Protein AF-A0A2T2YWM5-F1 (afdb_monomer_lite)

Organism: NCBI:txid37330

pLDDT: mean 91.11, std 9.86, range [51.0, 98.56]

InterPro domains:
  IPR002937 Amine oxidase [PF01593] (15-63)
  IPR036188 FAD/NAD(P)-binding domain superfamily [SSF51905] (27-67)

Sequence (74 aa):
MLRTRVIHQPQATFSAHPGFESLCLDQTTPVRGLFLAGDWTRTELPSTMESAAESARRAVDAVREYLTQGVRRR

Foldseek 3Di:
DDDDDDDDDPPPDDDPDPPLLVVAAAQDDPDQPHGDAALSHNPVDHRDPVSRVSRVVRNVVVNVVSVVVVVVVD

Secondary structure (DSSP, 8-state):
---------TTSS----TTGGGTPPPSB-SSTT-B--STTSSSSS-SSHHHHHHHHHHHHHHHHHHHHHHHHT-

Radius of gyration: 17.03 Å; chains: 1; bounding box: 51×35×40 Å

Structure (mmCIF, N/CA/C/O backbone):
data_AF-A0A2T2YWM5-F1
#
_entry.id   AF-A0A2T2YWM5-F1
#
loop_
_atom_site.group_PDB
_atom_site.id
_atom_site.type_symbol
_atom_site.label_atom_id
_atom_site.label_alt_id
_atom_site.label_comp_id
_atom_site.label_asym_id
_atom_site.label_entity_id
_atom_site.label_seq_id
_atom_site.pdbx_PDB_ins_code
_atom_site.Cartn_x
_atom_site.Cartn_y
_atom_site.Cartn_z
_atom_site.occupancy
_atom_site.B_iso_or_equiv
_atom_site.auth_seq_id
_atom_site.auth_comp_id
_atom_site.auth_asym_id
_atom_site.auth_atom_id
_atom_site.pdbx_PDB_model_num
ATOM 1 N N . MET A 1 1 ? 33.829 -25.241 -5.222 1.00 67.69 1 MET A N 1
ATOM 2 C CA . MET A 1 1 ? 32.782 -25.604 -6.204 1.00 67.69 1 MET A CA 1
ATOM 3 C C . MET A 1 1 ? 31.787 -24.449 -6.257 1.00 67.69 1 MET A C 1
ATOM 5 O O . MET A 1 1 ? 31.263 -24.097 -5.208 1.00 67.69 1 MET A O 1
ATOM 9 N N . LEU A 1 2 ? 31.597 -23.800 -7.408 1.00 79.88 2 LEU A N 1
ATOM 10 C CA . LEU A 1 2 ? 30.610 -22.722 -7.572 1.00 79.88 2 LEU A CA 1
ATOM 11 C C . LEU A 1 2 ? 29.216 -23.337 -7.732 1.00 79.88 2 LEU A C 1
ATOM 13 O O . LEU A 1 2 ? 29.042 -24.269 -8.514 1.00 79.88 2 LEU A O 1
ATOM 17 N N . ARG A 1 3 ? 28.238 -22.837 -6.975 1.00 88.00 3 ARG A N 1
ATOM 18 C CA . ARG A 1 3 ? 26.843 -23.283 -7.035 1.00 88.00 3 ARG A CA 1
ATOM 19 C C . ARG A 1 3 ? 25.981 -22.083 -7.403 1.00 88.00 3 ARG A C 1
ATOM 21 O O . ARG A 1 3 ? 25.972 -21.096 -6.676 1.00 88.00 3 ARG A O 1
ATOM 28 N N . THR A 1 4 ? 25.275 -22.178 -8.523 1.00 93.06 4 THR A N 1
ATOM 29 C CA . THR A 1 4 ? 24.466 -21.081 -9.072 1.00 93.06 4 THR A CA 1
ATOM 30 C C . THR A 1 4 ? 22.985 -21.426 -8.992 1.00 93.06 4 THR A C 1
ATOM 32 O O . THR A 1 4 ? 22.599 -22.573 -9.217 1.00 93.06 4 THR A O 1
ATOM 35 N N . ARG A 1 5 ? 22.147 -20.426 -8.696 1.00 93.81 5 ARG A N 1
ATOM 36 C CA . ARG A 1 5 ? 20.684 -20.523 -8.746 1.00 93.81 5 ARG A CA 1
ATOM 37 C C . ARG A 1 5 ? 20.128 -19.309 -9.482 1.00 93.81 5 ARG A C 1
ATOM 39 O O . ARG A 1 5 ? 20.428 -18.183 -9.106 1.00 93.81 5 ARG A O 1
ATOM 46 N N . VAL A 1 6 ? 19.311 -19.553 -10.502 1.00 95.12 6 VAL A N 1
ATOM 47 C CA . VAL A 1 6 ? 18.579 -18.512 -11.236 1.00 95.12 6 VAL A CA 1
ATOM 48 C C . VAL A 1 6 ? 17.159 -18.446 -10.684 1.00 95.12 6 VAL A C 1
ATOM 50 O O . VAL A 1 6 ? 16.510 -19.480 -10.524 1.00 95.12 6 VAL A O 1
ATOM 53 N N . ILE A 1 7 ? 16.692 -17.240 -10.366 1.00 94.31 7 ILE A N 1
ATOM 54 C CA . ILE A 1 7 ? 15.329 -16.984 -9.894 1.00 94.31 7 ILE A CA 1
ATOM 55 C C . ILE A 1 7 ? 14.695 -16.000 -10.869 1.00 94.31 7 ILE A C 1
ATOM 57 O O . ILE A 1 7 ? 15.203 -14.899 -11.056 1.00 94.31 7 ILE A O 1
ATOM 61 N N . HIS A 1 8 ? 13.603 -16.419 -11.503 1.00 95.75 8 HIS A N 1
ATOM 62 C CA . HIS A 1 8 ? 12.854 -15.613 -12.458 1.00 95.75 8 HIS A CA 1
ATOM 63 C C . HIS A 1 8 ? 11.494 -15.250 -11.861 1.00 95.75 8 HIS A C 1
ATOM 65 O O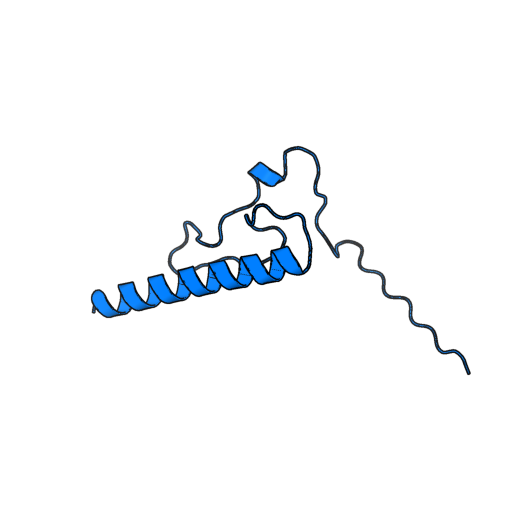 . HIS A 1 8 ? 10.735 -16.134 -11.462 1.00 95.75 8 HIS A O 1
ATOM 71 N N . GLN A 1 9 ? 11.200 -13.954 -11.794 1.00 94.94 9 GLN A N 1
ATOM 72 C CA . GLN A 1 9 ? 9.960 -13.407 -11.247 1.00 94.94 9 GLN A CA 1
ATOM 73 C C . GLN A 1 9 ? 9.407 -12.379 -12.246 1.00 94.94 9 GLN A C 1
ATOM 75 O O . GLN A 1 9 ? 9.730 -11.198 -12.149 1.00 94.94 9 GLN A O 1
ATOM 80 N N . PRO A 1 10 ? 8.601 -12.809 -13.234 1.00 91.56 10 PRO A N 1
ATOM 81 C CA . PRO A 1 10 ? 8.153 -11.935 -14.324 1.00 91.56 10 PRO A CA 1
ATOM 82 C C . PRO A 1 10 ? 7.231 -10.799 -13.861 1.00 91.56 10 PRO A C 1
ATOM 84 O O . PRO A 1 10 ? 7.011 -9.851 -14.603 1.00 91.56 10 PRO A O 1
ATOM 87 N N . GLN A 1 11 ? 6.685 -10.898 -12.648 1.00 89.69 11 GLN A N 1
ATOM 88 C CA . GLN A 1 11 ? 5.776 -9.923 -12.042 1.00 89.69 11 GLN A CA 1
ATOM 89 C C . GLN A 1 11 ? 6.289 -9.485 -10.661 1.00 89.69 11 GLN A C 1
ATOM 91 O O . GLN A 1 11 ? 5.511 -9.339 -9.725 1.00 89.69 11 GLN A O 1
ATOM 96 N N . ALA A 1 12 ? 7.613 -9.359 -10.507 1.00 88.06 12 ALA A N 1
ATOM 97 C CA . ALA A 1 12 ? 8.235 -8.979 -9.235 1.00 88.06 12 ALA A CA 1
ATOM 98 C C . ALA A 1 12 ? 7.824 -7.574 -8.771 1.00 88.06 12 ALA A C 1
ATOM 100 O O . ALA A 1 12 ? 7.617 -7.346 -7.584 1.00 88.06 12 ALA A O 1
ATOM 101 N N . THR A 1 13 ? 7.701 -6.653 -9.720 1.00 84.06 13 THR A N 1
ATOM 102 C CA . THR A 1 13 ? 7.324 -5.260 -9.500 1.00 84.06 13 THR A CA 1
ATOM 103 C C . THR A 1 13 ? 6.325 -4.828 -10.561 1.00 84.06 13 THR A C 1
ATOM 105 O O . THR A 1 13 ? 6.265 -5.388 -11.661 1.00 84.06 13 THR A O 1
ATOM 108 N N . PHE A 1 14 ? 5.496 -3.848 -10.214 1.00 85.69 14 PHE A N 1
ATOM 109 C CA . PHE A 1 14 ? 4.547 -3.268 -11.155 1.00 85.69 14 PHE A CA 1
ATOM 110 C C . PHE A 1 14 ? 5.263 -2.380 -12.182 1.00 85.69 14 PHE A C 1
ATOM 112 O O . PHE A 1 14 ? 6.384 -1.918 -11.966 1.00 85.69 14 PHE A O 1
ATOM 119 N N . SER A 1 15 ? 4.592 -2.116 -13.303 1.00 85.38 15 SER A N 1
ATOM 120 C CA . SER A 1 15 ? 5.112 -1.209 -14.326 1.00 85.38 15 SER A CA 1
ATOM 121 C C . SER A 1 15 ? 4.677 0.231 -14.046 1.00 85.38 15 SER A C 1
ATOM 123 O O . SER A 1 15 ? 3.505 0.573 -14.212 1.00 85.38 15 SER A O 1
ATOM 125 N N . ALA A 1 16 ? 5.617 1.077 -13.620 1.00 84.31 16 ALA A N 1
ATOM 126 C CA . ALA A 1 16 ? 5.386 2.494 -13.332 1.00 84.31 16 ALA A CA 1
ATOM 127 C C . ALA A 1 16 ? 5.387 3.338 -14.622 1.00 84.31 16 ALA A C 1
ATOM 129 O O . ALA A 1 16 ? 6.328 4.076 -14.913 1.00 84.31 16 ALA A O 1
ATOM 130 N N . HIS A 1 17 ? 4.348 3.189 -15.444 1.00 88.56 17 HIS A N 1
ATOM 131 C CA . HIS A 1 17 ? 4.151 4.036 -16.623 1.00 88.56 17 HIS A CA 1
ATOM 132 C C . HIS A 1 17 ? 3.651 5.439 -16.234 1.00 88.56 17 HIS A C 1
ATOM 134 O O . HIS A 1 17 ? 3.017 5.580 -15.187 1.00 88.56 17 HIS A O 1
ATOM 140 N N . PRO A 1 18 ? 3.881 6.475 -17.067 1.00 90.38 18 PRO A N 1
ATOM 141 C CA . PRO A 1 18 ? 3.405 7.826 -16.779 1.00 90.38 18 PRO A CA 1
ATOM 142 C C . PRO A 1 18 ? 1.911 7.860 -16.425 1.00 90.38 18 PRO A C 1
ATOM 144 O O . PRO A 1 18 ? 1.085 7.341 -17.177 1.00 90.38 18 PRO A O 1
ATOM 147 N N . GLY A 1 19 ? 1.572 8.473 -15.288 1.00 87.69 19 GLY A N 1
ATOM 148 C CA . GLY A 1 19 ? 0.200 8.568 -14.784 1.00 87.69 19 GLY A CA 1
ATOM 149 C C . GLY A 1 19 ? -0.202 7.452 -13.816 1.00 87.69 19 GLY A C 1
ATOM 150 O O . GLY A 1 19 ? -1.299 7.517 -13.255 1.00 87.69 19 GLY A O 1
ATOM 151 N N . PHE A 1 20 ? 0.663 6.461 -13.570 1.00 87.75 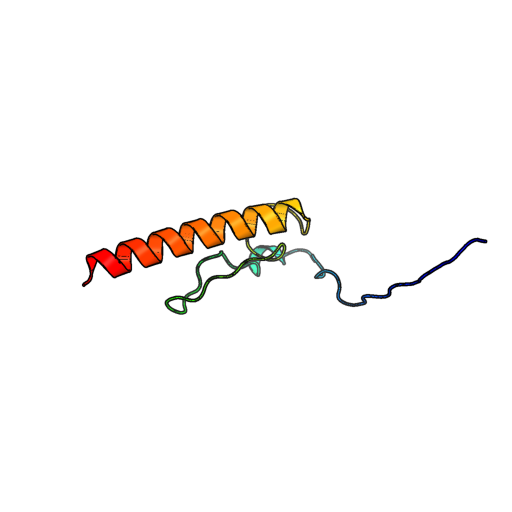20 PHE A N 1
ATOM 152 C CA . PHE A 1 20 ? 0.419 5.395 -12.594 1.00 87.75 20 PHE A CA 1
ATOM 153 C C . PHE A 1 20 ? 0.197 5.935 -11.175 1.00 87.75 20 PHE A C 1
ATOM 155 O O . PHE A 1 20 ? -0.591 5.375 -10.419 1.00 87.75 20 PHE A O 1
ATOM 162 N N . GLU A 1 21 ? 0.810 7.065 -10.827 1.00 88.50 21 GLU A N 1
ATOM 163 C CA . GLU A 1 21 ? 0.684 7.711 -9.518 1.00 88.50 21 GLU A CA 1
ATOM 164 C C . GLU A 1 21 ? -0.778 8.024 -9.158 1.00 88.50 21 GLU A C 1
ATOM 166 O O . GLU A 1 21 ? -1.158 7.987 -7.986 1.00 88.50 21 GLU A O 1
ATOM 171 N N . SER A 1 22 ? -1.620 8.281 -10.168 1.00 91.06 22 SER A N 1
ATOM 172 C CA . SER A 1 22 ? -3.059 8.511 -9.985 1.00 91.06 22 SER A CA 1
ATOM 173 C C . SER A 1 22 ? -3.828 7.259 -9.539 1.00 91.06 22 SER A C 1
ATOM 175 O O . SER A 1 22 ? -4.898 7.378 -8.944 1.00 91.06 22 SER A O 1
ATOM 177 N N . LEU A 1 23 ? -3.274 6.069 -9.790 1.00 91.31 23 LEU A N 1
ATOM 178 C CA . LEU A 1 23 ? -3.851 4.770 -9.439 1.00 91.31 23 LEU A CA 1
ATOM 179 C C . LEU A 1 23 ? -3.399 4.280 -8.057 1.00 91.31 23 LEU A C 1
ATOM 181 O O . LEU A 1 23 ? -4.033 3.390 -7.489 1.00 91.31 23 LEU A O 1
ATOM 185 N N . CYS A 1 24 ? -2.325 4.848 -7.502 1.00 93.06 24 CYS A N 1
ATOM 186 C CA . CYS A 1 24 ? -1.834 4.494 -6.175 1.00 93.06 24 CYS A CA 1
ATOM 187 C C . CYS A 1 24 ? -2.864 4.892 -5.112 1.00 9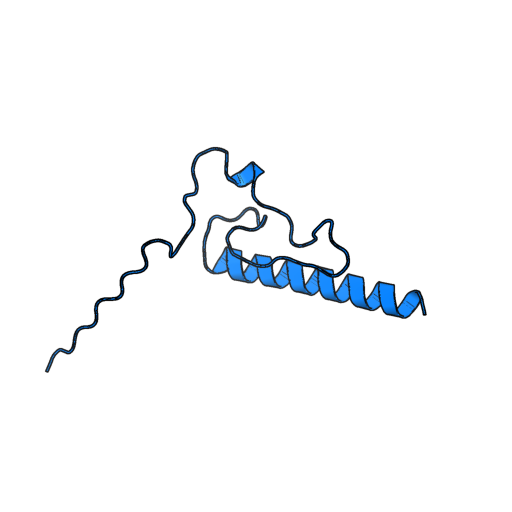3.06 24 CYS A C 1
ATOM 189 O O . CYS A 1 24 ? -3.144 6.076 -4.931 1.00 93.06 24 CYS A O 1
ATOM 191 N N . LEU A 1 25 ? -3.415 3.913 -4.394 1.00 95.38 25 LEU A N 1
ATOM 192 C CA . LEU A 1 25 ? -4.340 4.147 -3.281 1.00 95.38 25 LEU A CA 1
ATOM 193 C C . LEU A 1 25 ? -3.589 4.525 -1.999 1.00 95.38 25 LEU A C 1
ATOM 195 O O . LEU A 1 25 ? -2.453 4.093 -1.791 1.00 95.38 25 LEU A O 1
ATOM 199 N N . ASP A 1 26 ? -4.247 5.283 -1.121 1.00 96.50 26 ASP A N 1
ATOM 200 C CA . ASP A 1 26 ? -3.773 5.504 0.249 1.00 96.50 26 ASP A CA 1
ATOM 201 C C . ASP A 1 26 ? -3.873 4.218 1.088 1.00 96.50 26 ASP A C 1
ATOM 203 O O . ASP A 1 26 ? -4.491 3.226 0.691 1.00 96.50 26 ASP A O 1
ATOM 207 N N . GLN A 1 27 ? -3.276 4.230 2.283 1.00 98.06 27 GLN A N 1
ATOM 208 C CA . GLN A 1 27 ? -3.307 3.074 3.182 1.00 98.06 27 GLN A CA 1
ATOM 209 C C . GLN A 1 27 ? -4.699 2.819 3.784 1.00 98.06 27 GLN A C 1
ATOM 211 O O . GLN A 1 27 ? -4.994 1.693 4.187 1.00 98.06 27 GLN A O 1
ATOM 216 N N . THR A 1 28 ? -5.573 3.829 3.832 1.00 97.31 28 THR A N 1
ATOM 217 C CA . THR A 1 28 ? -6.980 3.682 4.221 1.00 97.31 28 THR A CA 1
ATOM 218 C C . THR A 1 28 ? -7.847 3.418 2.997 1.00 97.31 28 THR A C 1
ATOM 220 O O . THR A 1 28 ? -7.810 4.152 2.011 1.00 97.31 28 THR A O 1
ATOM 223 N N . THR A 1 29 ? -8.666 2.367 3.058 1.00 96.75 29 THR A N 1
ATOM 224 C CA . THR A 1 29 ? -9.609 2.057 1.976 1.00 96.75 29 THR A CA 1
ATOM 225 C C . THR A 1 29 ? -11.028 2.513 2.324 1.00 96.75 29 THR A C 1
ATOM 227 O O . THR A 1 29 ? -11.351 2.693 3.502 1.00 96.75 29 THR A O 1
ATOM 230 N N . PRO A 1 30 ? -11.926 2.635 1.330 1.00 95.50 30 PRO A N 1
ATOM 231 C CA . PRO A 1 30 ? -13.351 2.850 1.587 1.00 95.50 30 PRO A CA 1
ATOM 232 C C . PRO A 1 30 ? -14.025 1.699 2.354 1.00 95.50 30 PRO A C 1
ATOM 234 O O . PRO A 1 30 ? -15.113 1.870 2.905 1.00 95.50 30 PRO A O 1
ATOM 237 N N . VAL A 1 31 ? -13.409 0.512 2.383 1.00 96.44 31 VAL A N 1
ATOM 238 C CA . VAL A 1 31 ? -13.941 -0.658 3.081 1.00 96.44 31 VAL A CA 1
ATOM 239 C C . VAL A 1 31 ? -13.535 -0.585 4.552 1.00 96.44 31 VAL A C 1
ATOM 241 O O . VAL A 1 31 ? -12.355 -0.582 4.900 1.00 96.44 31 VAL A O 1
ATOM 244 N N . ARG A 1 32 ? -14.529 -0.542 5.448 1.00 94.69 32 ARG A N 1
ATOM 245 C CA . ARG A 1 32 ? -14.296 -0.433 6.895 1.00 94.69 32 ARG A CA 1
ATOM 246 C C . ARG A 1 32 ? -13.398 -1.568 7.395 1.00 94.69 32 ARG A C 1
ATOM 248 O O . ARG A 1 32 ? -13.734 -2.739 7.250 1.00 94.69 32 ARG A O 1
ATOM 255 N N . GLY A 1 33 ? -12.316 -1.193 8.074 1.00 94.88 33 GLY A N 1
ATOM 256 C CA . GLY A 1 33 ? -11.381 -2.138 8.683 1.00 94.88 33 GLY A CA 1
ATOM 257 C C . GLY A 1 33 ? -10.420 -2.802 7.693 1.00 94.88 33 GLY A C 1
ATOM 258 O O . GLY A 1 33 ? -9.667 -3.677 8.110 1.00 94.88 33 GLY A O 1
ATOM 259 N N . LEU A 1 34 ? -10.427 -2.398 6.417 1.00 97.38 34 LEU A N 1
ATOM 260 C CA . LEU A 1 34 ? -9.468 -2.842 5.410 1.00 97.38 34 LEU A CA 1
ATOM 261 C C . LEU A 1 34 ? -8.454 -1.728 5.122 1.00 97.38 34 LEU A C 1
ATOM 263 O O . LEU A 1 34 ? -8.825 -0.601 4.783 1.00 97.38 34 LEU A O 1
ATOM 267 N N . PHE A 1 35 ? -7.176 -2.080 5.216 1.00 98.31 35 PHE A N 1
ATOM 268 C CA . PHE A 1 35 ? -6.037 -1.192 5.001 1.00 98.31 35 PHE A CA 1
ATOM 269 C C . PHE A 1 35 ? -5.073 -1.830 4.001 1.00 98.31 35 PHE A C 1
ATOM 271 O O . PHE A 1 35 ? -5.020 -3.058 3.894 1.00 98.31 35 PHE A O 1
ATOM 278 N N . LEU A 1 36 ? -4.316 -1.008 3.277 1.00 98.12 36 LEU A N 1
ATOM 279 C CA . LEU A 1 36 ? -3.345 -1.456 2.277 1.00 98.12 36 LEU A CA 1
ATOM 280 C C . LEU A 1 36 ? -1.925 -1.108 2.707 1.00 98.12 36 LEU A C 1
ATOM 282 O O . LEU A 1 36 ? -1.689 -0.046 3.274 1.00 98.12 36 LEU A O 1
ATOM 286 N N . ALA A 1 37 ? -0.984 -1.994 2.391 1.00 97.94 37 ALA A N 1
ATOM 287 C CA . ALA A 1 37 ? 0.444 -1.749 2.516 1.00 97.94 37 ALA A CA 1
ATOM 288 C C . ALA A 1 37 ? 1.183 -2.389 1.335 1.00 97.94 37 ALA A C 1
ATOM 290 O O . ALA A 1 37 ? 0.836 -3.487 0.896 1.00 97.94 37 ALA A O 1
ATOM 291 N N . GLY A 1 38 ? 2.193 -1.696 0.825 1.00 95.75 38 GLY A N 1
ATOM 292 C CA . GLY A 1 38 ? 2.957 -2.092 -0.352 1.00 95.75 38 GLY A CA 1
ATOM 293 C C . GLY A 1 38 ? 3.635 -0.894 -1.006 1.00 95.75 38 GLY A C 1
ATOM 294 O O . GLY A 1 38 ? 3.171 0.240 -0.892 1.00 95.75 38 GLY A O 1
ATOM 295 N N . ASP A 1 39 ? 4.723 -1.151 -1.718 1.00 94.62 39 ASP A N 1
ATOM 296 C CA . ASP A 1 39 ? 5.498 -0.151 -2.462 1.00 94.62 39 ASP A CA 1
ATOM 297 C C . ASP A 1 39 ? 4.729 0.509 -3.622 1.00 94.62 39 ASP A C 1
ATOM 299 O O . ASP A 1 39 ? 5.132 1.563 -4.106 1.00 94.62 39 ASP A O 1
ATOM 303 N N . TRP A 1 40 ? 3.617 -0.099 -4.039 1.00 94.19 40 TRP A N 1
ATOM 304 C CA . TRP A 1 40 ? 2.661 0.405 -5.031 1.00 94.19 40 TRP A CA 1
ATOM 305 C C . TRP A 1 40 ? 1.557 1.300 -4.445 1.00 94.19 40 TRP A C 1
ATOM 307 O O . TRP A 1 40 ? 0.733 1.835 -5.184 1.00 94.19 40 TRP A O 1
ATOM 317 N N . THR A 1 41 ? 1.492 1.446 -3.120 1.00 95.56 41 THR A N 1
ATOM 318 C CA . THR A 1 41 ? 0.546 2.370 -2.469 1.00 95.56 41 THR A CA 1
ATOM 319 C C . THR A 1 41 ? 1.096 3.797 -2.462 1.00 95.56 41 THR A C 1
ATOM 321 O O . THR A 1 41 ? 2.276 4.030 -2.723 1.00 95.56 41 THR A O 1
ATOM 324 N N . ARG A 1 42 ? 0.251 4.786 -2.158 1.00 95.75 42 ARG A N 1
ATOM 325 C CA . ARG A 1 42 ? 0.642 6.197 -2.173 1.00 95.75 42 ARG A CA 1
ATOM 326 C C . ARG A 1 42 ? 1.598 6.518 -1.019 1.00 95.75 42 ARG A C 1
ATOM 328 O O . ARG A 1 42 ? 1.192 6.666 0.135 1.00 95.75 42 ARG A O 1
ATOM 335 N N . THR A 1 43 ? 2.883 6.625 -1.347 1.00 93.88 43 THR A N 1
ATOM 336 C CA . THR A 1 43 ? 3.962 7.012 -0.418 1.00 93.88 43 THR A CA 1
ATOM 337 C C . THR A 1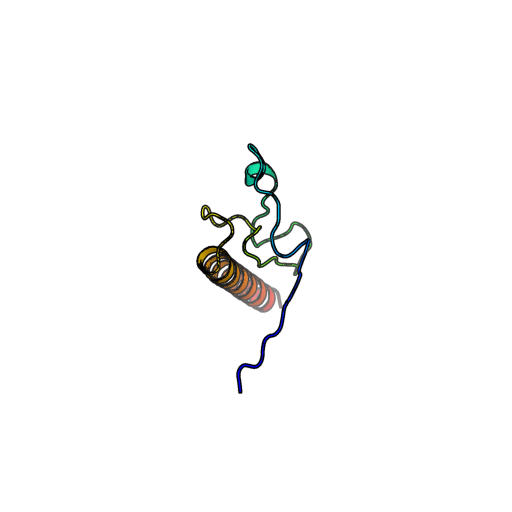 43 ? 4.716 8.268 -0.847 1.00 93.88 43 THR A C 1
ATOM 339 O O . THR A 1 43 ? 5.464 8.808 -0.037 1.00 93.88 43 THR A O 1
ATOM 342 N N . GLU A 1 44 ? 4.488 8.736 -2.082 1.00 90.56 44 GLU A N 1
ATOM 343 C CA . GLU A 1 44 ? 5.276 9.770 -2.787 1.00 90.56 44 GLU A CA 1
ATOM 344 C C . GLU A 1 44 ? 6.713 9.336 -3.131 1.00 90.56 44 GLU A C 1
ATOM 346 O O . GLU A 1 44 ? 7.508 10.125 -3.637 1.00 90.56 44 GLU A O 1
ATOM 351 N N . LEU A 1 45 ? 7.034 8.059 -2.908 1.00 90.62 45 LEU A N 1
ATOM 352 C CA . LEU A 1 45 ? 8.298 7.432 -3.276 1.00 90.62 45 LEU A CA 1
ATOM 353 C C . LEU A 1 45 ? 8.090 6.477 -4.466 1.00 90.62 45 LEU A C 1
ATOM 355 O O . LEU A 1 45 ? 6.992 5.941 -4.639 1.00 90.62 45 LEU A O 1
ATOM 359 N N . PRO A 1 46 ? 9.128 6.222 -5.284 1.00 89.56 46 PRO A N 1
ATOM 360 C CA . PRO A 1 46 ? 9.081 5.166 -6.296 1.00 89.56 46 PRO A CA 1
ATOM 361 C C . PRO A 1 46 ? 8.954 3.765 -5.661 1.00 89.56 46 PRO A C 1
ATOM 363 O O . PRO A 1 46 ? 9.156 3.594 -4.462 1.00 89.56 46 PRO A O 1
ATOM 366 N N . SER A 1 47 ? 8.654 2.743 -6.473 1.00 91.50 47 SER A N 1
ATOM 367 C CA . SER A 1 47 ? 8.580 1.324 -6.063 1.00 91.50 47 SER A CA 1
ATOM 368 C C . SER A 1 47 ? 9.936 0.809 -5.573 1.00 91.50 47 SER A C 1
ATOM 370 O O . SER A 1 47 ? 10.765 0.330 -6.348 1.00 91.50 47 SER A O 1
ATOM 372 N N . THR A 1 48 ? 10.189 0.963 -4.277 1.00 92.62 48 THR A N 1
ATOM 373 C CA . THR A 1 48 ? 11.423 0.542 -3.608 1.00 92.62 48 THR A CA 1
ATOM 374 C C . THR A 1 48 ? 11.126 -0.080 -2.246 1.00 92.62 48 THR A C 1
ATOM 376 O O . THR A 1 48 ? 10.006 -0.009 -1.729 1.00 92.62 48 THR A O 1
ATOM 379 N N . MET A 1 49 ? 12.151 -0.671 -1.623 1.00 96.06 49 MET A N 1
ATOM 380 C CA . MET A 1 49 ? 12.047 -1.190 -0.256 1.00 96.06 49 MET A CA 1
ATOM 381 C C . MET A 1 49 ? 11.687 -0.088 0.753 1.00 96.06 49 MET A C 1
ATOM 383 O O . MET A 1 49 ? 10.926 -0.341 1.685 1.00 96.06 49 MET A O 1
ATOM 387 N N . GLU A 1 50 ? 12.175 1.139 0.555 1.00 97.19 50 GLU A N 1
ATOM 388 C CA . GLU A 1 50 ? 11.841 2.306 1.378 1.00 97.19 50 GLU A CA 1
ATOM 389 C C . GLU A 1 50 ? 10.361 2.674 1.247 1.00 97.19 50 GLU A C 1
ATOM 391 O O . GLU A 1 50 ? 9.709 2.920 2.259 1.00 97.19 50 GLU A O 1
ATOM 396 N N . SER A 1 51 ? 9.805 2.638 0.029 1.00 95.56 51 SER A N 1
ATOM 397 C CA . SER A 1 51 ? 8.366 2.833 -0.188 1.00 95.56 51 SER A CA 1
ATOM 398 C C . SER A 1 51 ? 7.542 1.737 0.492 1.00 95.56 51 SER A C 1
ATOM 400 O O . SER A 1 51 ? 6.578 2.042 1.192 1.00 95.56 51 SER A O 1
ATOM 402 N N . ALA A 1 52 ? 7.948 0.465 0.386 1.00 96.81 52 ALA A N 1
ATOM 403 C CA . ALA A 1 52 ? 7.275 -0.629 1.093 1.00 96.81 52 ALA A CA 1
ATOM 404 C C . ALA A 1 52 ? 7.268 -0.415 2.618 1.00 96.81 52 ALA A C 1
ATOM 406 O O . ALA A 1 52 ? 6.231 -0.582 3.266 1.00 96.81 52 ALA A O 1
ATOM 407 N N . ALA A 1 53 ? 8.409 -0.023 3.192 1.00 98.12 53 ALA A N 1
ATOM 408 C CA . ALA A 1 53 ? 8.541 0.227 4.625 1.00 98.12 53 ALA A CA 1
ATOM 409 C C . ALA A 1 53 ? 7.716 1.442 5.081 1.00 98.12 53 ALA A C 1
ATOM 411 O O . ALA A 1 53 ? 7.002 1.369 6.084 1.00 98.12 53 ALA A O 1
ATOM 412 N N . GLU A 1 54 ? 7.768 2.540 4.328 1.00 98.19 54 GLU A N 1
ATOM 413 C CA . GLU A 1 54 ? 7.011 3.759 4.613 1.00 98.19 54 GLU A CA 1
ATOM 414 C C . GLU A 1 54 ? 5.499 3.530 4.486 1.00 98.19 54 GLU A C 1
ATOM 416 O O . GLU A 1 54 ? 4.726 3.943 5.353 1.00 98.19 54 GLU A O 1
ATOM 421 N N . SER A 1 55 ? 5.072 2.796 3.458 1.00 98.31 55 SER A N 1
ATOM 422 C CA . SER A 1 55 ? 3.689 2.352 3.295 1.00 98.31 55 SER A CA 1
ATOM 423 C C . SER A 1 55 ? 3.209 1.538 4.498 1.00 98.31 55 SER A C 1
ATOM 425 O O . SER A 1 55 ? 2.155 1.829 5.066 1.00 98.31 55 SER A O 1
ATOM 427 N N . ALA A 1 56 ? 4.001 0.555 4.939 1.00 98.50 56 ALA A N 1
ATOM 428 C CA . ALA A 1 56 ? 3.663 -0.267 6.096 1.00 98.50 56 ALA A CA 1
ATOM 429 C C . ALA A 1 56 ? 3.521 0.574 7.373 1.00 98.50 56 ALA A C 1
ATOM 431 O O . ALA A 1 56 ? 2.566 0.385 8.129 1.00 98.50 56 ALA A O 1
ATOM 432 N N . ARG A 1 57 ? 4.426 1.537 7.593 1.00 98.56 57 ARG A N 1
ATOM 433 C CA . ARG A 1 57 ? 4.352 2.465 8.728 1.00 98.56 57 ARG A CA 1
ATOM 434 C C . ARG A 1 57 ? 3.030 3.239 8.725 1.00 98.56 57 ARG A C 1
ATOM 436 O O . ARG A 1 57 ? 2.312 3.207 9.723 1.00 98.56 57 ARG A O 1
ATOM 443 N N . ARG A 1 58 ? 2.669 3.855 7.593 1.00 98.44 58 ARG A N 1
ATOM 444 C CA . ARG A 1 58 ? 1.405 4.602 7.437 1.00 98.44 58 ARG A CA 1
ATOM 445 C C . ARG A 1 58 ? 0.174 3.715 7.644 1.00 98.44 58 ARG A C 1
ATOM 447 O O . ARG A 1 58 ? -0.783 4.131 8.293 1.00 98.44 58 ARG A O 1
ATOM 454 N N . ALA A 1 59 ? 0.200 2.480 7.143 1.00 98.50 59 ALA A N 1
ATOM 455 C CA . ALA A 1 59 ? -0.902 1.534 7.302 1.00 98.50 59 ALA A CA 1
ATOM 456 C C . ALA A 1 59 ? -1.108 1.133 8.767 1.00 98.50 59 ALA A C 1
ATOM 458 O O . ALA A 1 59 ? -2.240 1.092 9.247 1.00 98.50 59 ALA A O 1
ATOM 459 N N . VAL A 1 60 ? -0.021 0.886 9.501 1.00 98.44 60 VAL A N 1
ATOM 460 C CA . VAL A 1 60 ? -0.076 0.583 10.938 1.00 98.44 60 VAL A CA 1
ATOM 461 C C . VAL A 1 60 ? -0.601 1.774 11.737 1.00 98.44 60 VAL A C 1
ATOM 463 O O . VAL A 1 60 ? -1.413 1.574 12.644 1.00 98.44 60 VAL A O 1
ATOM 466 N N . ASP A 1 61 ? -0.187 2.996 11.402 1.00 98.25 61 ASP A N 1
ATOM 467 C CA . ASP A 1 61 ? -0.702 4.211 12.042 1.00 98.25 61 ASP A CA 1
ATOM 468 C C . ASP A 1 61 ? -2.228 4.328 11.846 1.00 98.25 61 ASP A C 1
ATOM 470 O O . ASP A 1 61 ? -2.964 4.507 12.820 1.00 98.25 61 ASP A O 1
ATOM 474 N N . ALA A 1 62 ? -2.723 4.088 10.626 1.00 97.50 62 ALA A N 1
ATOM 475 C CA . ALA A 1 62 ? -4.157 4.072 10.326 1.00 97.50 62 ALA A CA 1
ATOM 476 C C . ALA A 1 62 ? -4.923 2.964 11.081 1.00 97.50 62 ALA A C 1
ATOM 478 O O . ALA A 1 62 ? -6.019 3.196 11.600 1.00 97.50 62 ALA A O 1
ATOM 479 N N . VAL A 1 63 ? -4.341 1.764 11.201 1.00 97.69 63 VAL A N 1
ATOM 480 C CA . VAL A 1 63 ? -4.915 0.662 11.994 1.00 97.69 63 VAL A CA 1
ATOM 481 C C . VAL A 1 63 ? -5.015 1.047 13.470 1.00 97.69 63 VAL A C 1
ATOM 483 O O . VAL A 1 63 ? -6.054 0.826 14.096 1.00 97.69 63 VAL A O 1
ATOM 486 N N . ARG A 1 64 ? -3.958 1.634 14.043 1.00 97.50 64 ARG A N 1
ATOM 487 C CA . ARG A 1 64 ? -3.946 2.074 15.448 1.00 97.50 64 ARG A CA 1
ATOM 488 C C . ARG A 1 64 ? -5.026 3.112 15.715 1.00 97.50 64 ARG A C 1
ATOM 490 O O . ARG A 1 64 ? -5.736 3.007 16.720 1.00 97.50 64 ARG A O 1
ATOM 497 N N . GLU A 1 65 ? -5.176 4.078 14.816 1.00 95.88 65 GLU A N 1
ATOM 498 C C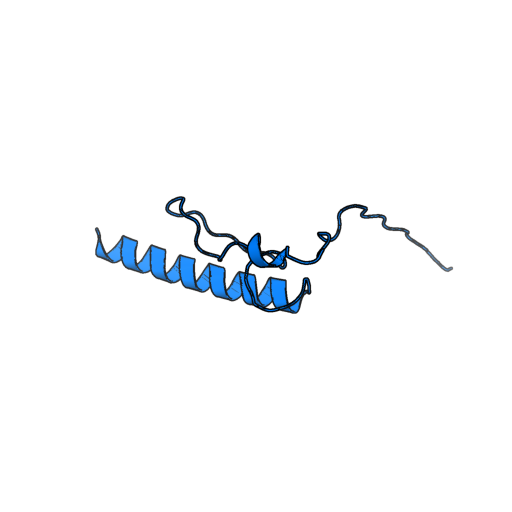A . GLU A 1 65 ? -6.231 5.079 14.915 1.00 95.88 65 GLU A CA 1
ATOM 499 C C . GLU A 1 65 ? -7.621 4.426 14.878 1.00 95.88 65 GLU A C 1
ATOM 501 O O . GLU A 1 65 ? -8.431 4.648 15.781 1.00 95.88 65 GLU A O 1
ATOM 506 N N . TYR A 1 66 ? -7.872 3.548 13.903 1.00 95.44 66 TYR A N 1
ATOM 507 C CA . TYR A 1 66 ? -9.140 2.828 13.766 1.00 95.44 66 TYR A CA 1
ATOM 508 C C . TYR A 1 66 ? -9.503 2.016 15.015 1.00 95.44 66 TYR A C 1
ATOM 510 O O . TYR A 1 66 ? -10.636 2.088 15.501 1.00 95.44 66 TYR A O 1
ATOM 518 N N . LEU A 1 67 ? -8.544 1.273 15.575 1.00 95.19 67 LEU A N 1
ATOM 519 C CA . LEU A 1 67 ? -8.759 0.489 16.793 1.00 95.19 67 LEU A CA 1
ATOM 520 C C . LEU A 1 67 ? -9.061 1.390 17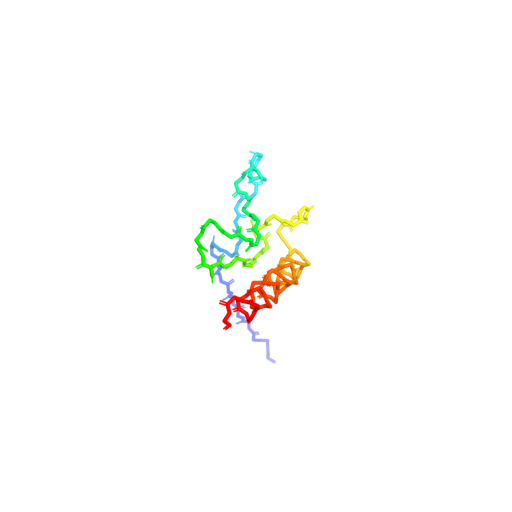.996 1.00 95.19 67 LEU A C 1
ATOM 522 O O . LEU A 1 67 ? -9.965 1.091 18.775 1.00 95.19 67 LEU A O 1
ATOM 526 N N . THR A 1 68 ? -8.374 2.527 18.116 1.00 93.31 68 THR A N 1
ATOM 527 C CA . THR A 1 68 ? -8.605 3.490 19.204 1.00 93.31 68 THR A CA 1
ATOM 528 C C . THR A 1 68 ? -9.992 4.132 19.105 1.00 93.31 68 THR A C 1
ATOM 530 O O . THR A 1 68 ? -10.690 4.279 20.111 1.00 93.31 68 THR A O 1
ATOM 533 N N . GLN A 1 69 ? -10.440 4.473 17.894 1.00 84.50 69 GLN A N 1
ATOM 534 C CA . GLN A 1 69 ? -11.795 4.974 17.653 1.00 84.50 69 GLN A CA 1
ATOM 535 C C . GLN A 1 69 ? -12.867 3.904 17.924 1.00 84.50 69 GLN A C 1
ATOM 537 O O . GLN A 1 69 ? -13.945 4.228 18.423 1.00 84.50 69 GLN A O 1
ATOM 542 N N . GLY A 1 70 ? -12.576 2.633 17.631 1.00 70.06 70 GLY A N 1
ATOM 543 C CA . GLY A 1 70 ? -13.457 1.499 17.920 1.00 70.06 70 GLY A CA 1
ATOM 544 C C . GLY A 1 70 ? -13.638 1.228 19.417 1.00 70.06 70 GLY A C 1
ATOM 545 O O . GLY A 1 70 ? -14.745 0.902 19.839 1.00 70.06 70 GLY A O 1
ATOM 546 N N . VAL A 1 71 ? -12.587 1.425 20.222 1.00 63.00 71 VAL A N 1
ATOM 547 C CA . VAL A 1 71 ? -12.651 1.334 21.694 1.00 63.00 71 VAL A CA 1
ATOM 548 C C . VAL A 1 71 ? -13.490 2.468 22.290 1.00 63.00 71 VAL A C 1
ATOM 550 O O . VAL A 1 71 ? -14.241 2.227 23.222 1.00 63.00 71 VAL A O 1
ATOM 553 N N . ARG A 1 72 ? -13.432 3.684 21.727 1.00 60.78 72 ARG A N 1
ATOM 554 C CA . ARG A 1 72 ? -14.247 4.833 22.180 1.00 60.78 72 ARG A CA 1
ATOM 555 C C . ARG A 1 72 ? -15.740 4.735 21.845 1.00 60.78 72 ARG A C 1
ATOM 557 O O . ARG A 1 72 ? -16.522 5.519 22.370 1.00 60.78 72 ARG A O 1
ATOM 564 N N . ARG A 1 73 ? -16.130 3.853 20.918 1.00 57.66 73 ARG A N 1
ATOM 565 C CA . ARG A 1 73 ? -17.527 3.664 20.481 1.00 57.66 73 ARG A CA 1
ATOM 566 C C . ARG A 1 73 ? -18.222 2.466 21.146 1.00 57.66 73 ARG A C 1
ATOM 568 O O . ARG A 1 73 ? -19.359 2.173 20.779 1.00 57.66 73 ARG A O 1
ATOM 575 N N . ARG A 1 74 ? -17.550 1.778 22.070 1.00 51.00 74 ARG A N 1
ATOM 576 C CA . ARG A 1 74 ? -18.129 0.772 22.972 1.00 51.00 74 ARG A CA 1
ATOM 577 C C . ARG A 1 74 ? -18.244 1.355 24.370 1.00 51.00 74 ARG A C 1
ATOM 579 O O . ARG A 1 74 ? -19.193 0.937 25.061 1.00 51.00 74 ARG A O 1
#